Protein AF-A0A2S5DIN8-F1 (afdb_monomer_lite)

Secondary structure (DSSP, 8-state):
-HHHHHHHT--TTHHHHSSS-BSSSB--EEEEEE--TTS--EEEEEE--TTS--EEEEEE-SHHHHHSPS-----

Sequence (75 aa):
MAEFEQMSQDRHDGPDNSLWRDGREHTPAGWQMALPAGAAPRLHLVLANPGAAPVAQDYAQDAAFWSQPARTLLP

Foldseek 3Di:
DVVLVVQCPFQDPHQPPTSQHDPPDGPQKDWDWDDDPPAFIKIWMWGRHPPDDIDIDIDRRDPVVVPDDDDDPDD

pLDDT: mean 96.34, std 3.36, range [73.56, 98.38]

Organism: NCBI:txid2073169

Structure (mmCIF, N/CA/C/O backbone):
data_AF-A0A2S5DIN8-F1
#
_entry.id   AF-A0A2S5DIN8-F1
#
loop_
_atom_site.group_PDB
_atom_site.id
_atom_site.type_symbol
_atom_site.label_atom_id
_atom_site.label_alt_i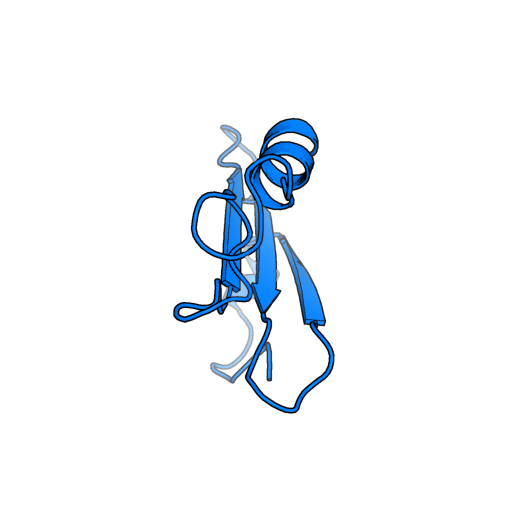d
_atom_site.label_comp_id
_atom_site.label_asym_id
_atom_site.label_entity_id
_atom_site.label_seq_id
_atom_site.pdbx_PDB_ins_code
_atom_site.Cartn_x
_atom_site.Cartn_y
_atom_site.Cartn_z
_atom_site.occupancy
_atom_site.B_iso_or_equiv
_atom_site.auth_seq_id
_atom_site.auth_comp_id
_atom_site.auth_asym_id
_atom_site.auth_atom_id
_atom_site.pdbx_PDB_model_num
ATOM 1 N N . MET A 1 1 ? -13.721 -0.090 -3.437 1.00 73.56 1 MET A N 1
ATOM 2 C CA . MET A 1 1 ? -12.255 -0.264 -3.330 1.00 73.56 1 MET A CA 1
ATOM 3 C C . MET A 1 1 ? -11.677 -0.825 -4.619 1.00 73.56 1 MET A C 1
ATOM 5 O O . MET A 1 1 ? -10.879 -0.119 -5.209 1.00 73.56 1 MET A O 1
ATOM 9 N N . ALA A 1 2 ? -12.141 -1.987 -5.098 1.00 86.56 2 ALA A N 1
ATOM 10 C CA . ALA A 1 2 ? -11.629 -2.621 -6.324 1.00 86.56 2 ALA A CA 1
ATOM 11 C C . ALA A 1 2 ? -11.583 -1.701 -7.564 1.00 86.56 2 ALA A C 1
ATOM 13 O O . ALA A 1 2 ? -10.639 -1.766 -8.338 1.00 86.56 2 ALA A O 1
ATOM 14 N N . GLU A 1 3 ? -12.560 -0.806 -7.733 1.00 94.50 3 GLU A N 1
ATOM 15 C CA . GLU A 1 3 ? -12.567 0.150 -8.850 1.00 94.50 3 GLU A CA 1
ATOM 16 C C . GLU A 1 3 ? -11.376 1.124 -8.810 1.00 94.50 3 GLU A C 1
ATOM 18 O O . GLU A 1 3 ? -10.654 1.257 -9.791 1.00 94.50 3 GLU A O 1
ATOM 23 N N . PHE A 1 4 ? -11.111 1.754 -7.660 1.00 94.00 4 PHE A N 1
ATOM 24 C CA . PHE A 1 4 ? -9.968 2.663 -7.499 1.00 94.00 4 PHE A CA 1
ATOM 25 C C . PHE A 1 4 ? -8.625 1.940 -7.625 1.00 94.00 4 PHE A C 1
ATOM 27 O O . PHE A 1 4 ? -7.658 2.520 -8.110 1.00 94.00 4 PHE A O 1
ATOM 34 N N . GLU A 1 5 ? -8.556 0.682 -7.191 1.00 93.50 5 GLU A N 1
ATOM 35 C CA . GLU A 1 5 ? -7.374 -0.156 -7.381 1.00 93.50 5 GLU A CA 1
ATOM 36 C C . GLU A 1 5 ? -7.108 -0.384 -8.875 1.00 93.50 5 GLU A C 1
ATOM 38 O O . GLU A 1 5 ? -6.011 -0.095 -9.349 1.00 93.50 5 GLU A O 1
ATOM 43 N N . GLN A 1 6 ? -8.127 -0.794 -9.635 1.00 94.38 6 GLN A N 1
ATOM 44 C CA . GLN A 1 6 ? -8.026 -0.981 -11.085 1.00 94.38 6 GLN A CA 1
ATOM 45 C C . GLN A 1 6 ? -7.649 0.314 -11.809 1.00 94.38 6 GLN A C 1
ATOM 47 O O . GLN A 1 6 ? -6.728 0.310 -12.621 1.00 94.38 6 GLN A O 1
ATOM 52 N N . MET A 1 7 ? -8.304 1.430 -11.475 1.00 96.38 7 MET A N 1
ATOM 53 C CA . MET A 1 7 ? -7.983 2.745 -12.037 1.00 96.38 7 MET A CA 1
ATOM 54 C C . MET A 1 7 ? -6.530 3.137 -11.759 1.00 96.38 7 MET A C 1
ATOM 56 O O . MET A 1 7 ? -5.838 3.615 -12.651 1.00 96.38 7 MET A O 1
ATOM 60 N N . SER A 1 8 ? -6.036 2.907 -10.539 1.00 96.12 8 SER A N 1
ATOM 61 C CA . SER A 1 8 ? -4.669 3.295 -10.165 1.00 96.12 8 SER A CA 1
ATOM 62 C C . SER A 1 8 ? -3.577 2.548 -10.934 1.00 96.12 8 SER A C 1
ATOM 64 O O . SER A 1 8 ? -2.452 3.030 -11.001 1.00 96.12 8 SER A O 1
ATOM 66 N N . GLN A 1 9 ? -3.904 1.394 -11.519 1.00 95.31 9 GLN A N 1
ATOM 67 C CA . GLN A 1 9 ? -2.983 0.553 -12.282 1.00 95.31 9 GLN A CA 1
ATOM 68 C C . GLN A 1 9 ? -3.055 0.814 -13.795 1.00 95.31 9 GLN A C 1
ATOM 70 O O . GLN A 1 9 ? -2.483 0.046 -14.573 1.00 95.31 9 GLN A O 1
ATOM 75 N N . ASP A 1 10 ? -3.759 1.866 -14.224 1.00 97.38 10 ASP A N 1
ATOM 76 C CA . ASP A 1 10 ? -3.884 2.201 -15.637 1.00 97.38 10 ASP A CA 1
ATOM 77 C C . ASP A 1 10 ? -2.522 2.494 -16.287 1.00 97.38 10 ASP A C 1
ATOM 79 O O . ASP A 1 10 ? -1.670 3.186 -15.723 1.00 97.38 10 ASP A O 1
ATOM 83 N N . ARG A 1 11 ? -2.348 1.967 -17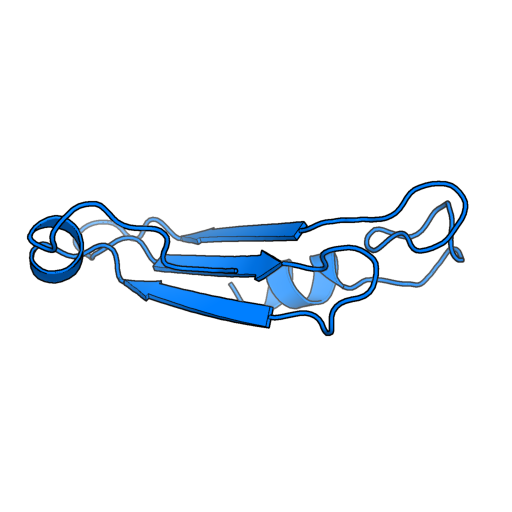.504 1.00 96.81 11 ARG A N 1
ATOM 84 C CA . ARG A 1 11 ? -1.139 2.093 -18.333 1.00 96.81 11 ARG A CA 1
ATOM 85 C C . ARG A 1 11 ? -1.440 2.636 -19.737 1.00 96.81 11 ARG A C 1
ATOM 87 O O . ARG A 1 11 ? -0.664 2.383 -20.655 1.00 96.81 11 ARG A O 1
ATOM 94 N N . HIS A 1 12 ? -2.576 3.306 -19.939 1.00 97.31 12 HIS A N 1
ATOM 95 C CA . HIS A 1 12 ? -3.107 3.563 -21.280 1.00 97.31 12 HIS A CA 1
ATOM 96 C C . HIS A 1 12 ? -2.212 4.476 -22.132 1.00 97.31 12 HIS A C 1
ATOM 98 O O . HIS A 1 12 ? -1.853 4.116 -23.253 1.00 97.31 12 HIS A O 1
ATOM 104 N N . ASP A 1 13 ? -1.795 5.622 -21.590 1.00 97.44 13 ASP A N 1
ATOM 105 C CA . ASP A 1 13 ? -1.147 6.698 -22.359 1.00 97.44 13 ASP A CA 1
ATOM 106 C C . ASP A 1 13 ? 0.394 6.620 -22.386 1.00 97.44 13 ASP A C 1
ATOM 108 O O . ASP A 1 13 ? 1.104 7.624 -22.511 1.00 97.44 13 ASP A O 1
ATOM 112 N N . GLY A 1 14 ? 0.937 5.403 -22.298 1.00 96.31 14 GLY A N 1
ATOM 113 C CA . GLY A 1 14 ? 2.379 5.153 -22.287 1.00 96.31 14 GLY A CA 1
ATOM 114 C C . GLY A 1 14 ? 3.060 5.522 -20.959 1.00 96.31 14 GLY A C 1
ATOM 115 O O . GLY A 1 14 ? 2.400 5.942 -20.012 1.00 96.31 14 GLY A O 1
ATOM 116 N N . PRO A 1 15 ? 4.395 5.384 -20.876 1.00 96.81 15 PRO A N 1
ATOM 117 C CA . PRO A 1 15 ? 5.111 5.268 -19.599 1.00 96.81 15 PRO A CA 1
ATOM 118 C C . PRO A 1 15 ? 5.167 6.562 -18.771 1.00 96.81 15 PRO A C 1
ATOM 120 O O . PRO A 1 15 ? 5.382 6.527 -17.560 1.00 96.81 15 PRO A O 1
ATOM 123 N N . ASP A 1 16 ? 4.978 7.715 -19.420 1.00 97.69 16 ASP A N 1
ATOM 124 C CA . ASP A 1 16 ? 5.040 9.034 -18.785 1.00 97.69 16 ASP A CA 1
ATOM 125 C C . ASP A 1 16 ? 3.666 9.682 -18.572 1.00 97.69 16 ASP A C 1
ATOM 127 O O . ASP A 1 16 ? 3.585 10.605 -17.762 1.00 97.69 16 ASP A O 1
ATOM 131 N N . ASN A 1 17 ? 2.618 9.258 -19.287 1.00 97.94 17 ASN A N 1
ATOM 132 C CA . ASN A 1 17 ? 1.296 9.901 -19.231 1.00 97.94 17 ASN A CA 1
ATOM 133 C C . ASN A 1 17 ? 0.192 8.978 -18.688 1.00 97.94 17 ASN A C 1
ATOM 135 O O . ASN A 1 17 ? -0.939 9.428 -18.532 1.00 97.94 17 A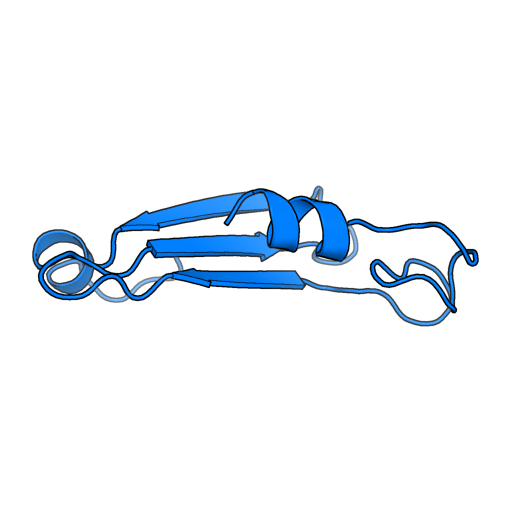SN A O 1
ATOM 139 N N . SER A 1 18 ? 0.506 7.718 -18.377 1.00 97.94 18 SER A N 1
ATOM 140 C CA . SER A 1 18 ? -0.373 6.813 -17.636 1.00 97.94 18 SER A CA 1
ATOM 141 C C . SER A 1 18 ? -0.554 7.229 -16.169 1.00 97.94 18 SER A C 1
ATOM 143 O O . SER A 1 18 ? 0.240 7.994 -15.614 1.00 97.94 18 SER A O 1
ATOM 145 N N . LEU A 1 19 ? -1.575 6.677 -15.501 1.00 97.62 19 LEU A N 1
ATOM 146 C CA . LEU A 1 19 ? -1.723 6.821 -14.045 1.00 97.62 19 LEU A CA 1
ATOM 147 C C . LEU A 1 19 ? -0.636 6.044 -13.287 1.00 97.62 19 LEU A C 1
ATOM 149 O O . LEU A 1 19 ? -0.060 6.548 -12.320 1.00 97.62 19 LEU A O 1
ATOM 153 N N . TRP A 1 20 ? -0.318 4.831 -13.744 1.00 97.50 20 TRP A N 1
ATOM 154 C CA . TRP A 1 20 ? 0.821 4.066 -13.255 1.00 97.50 20 TRP A CA 1
ATOM 155 C C . TRP A 1 20 ? 2.041 4.318 -14.140 1.00 97.50 20 TRP A C 1
ATOM 157 O O . TRP A 1 20 ? 2.206 3.676 -15.181 1.00 97.50 20 TRP A O 1
ATOM 167 N N . ARG A 1 21 ? 2.882 5.274 -13.739 1.00 98.00 21 ARG A N 1
ATOM 168 C CA . ARG A 1 21 ? 4.035 5.729 -14.526 1.00 98.00 21 ARG A CA 1
ATOM 169 C C . ARG A 1 21 ? 5.228 4.800 -14.326 1.00 98.00 21 ARG A C 1
ATOM 171 O O . ARG A 1 21 ? 5.489 4.350 -13.206 1.00 98.00 21 ARG A O 1
ATOM 178 N N . ASP A 1 22 ? 5.952 4.535 -15.405 1.00 95.56 22 ASP A N 1
ATOM 179 C CA . ASP A 1 22 ? 7.169 3.716 -15.427 1.00 95.56 22 ASP A CA 1
ATOM 180 C C . ASP A 1 22 ? 8.240 4.226 -16.416 1.00 95.56 22 ASP A C 1
ATOM 182 O O . ASP A 1 22 ? 9.137 3.481 -16.812 1.00 95.56 22 ASP A O 1
ATOM 186 N N . GLY A 1 23 ? 8.152 5.506 -16.793 1.00 95.75 23 GLY A N 1
ATOM 187 C CA . GLY A 1 23 ? 9.068 6.187 -17.707 1.00 95.75 23 GLY A CA 1
ATOM 188 C C . GLY A 1 23 ? 10.138 7.011 -16.995 1.00 95.75 23 GLY A C 1
ATOM 189 O O . GLY A 1 23 ? 10.956 6.497 -16.239 1.00 95.75 23 GLY A O 1
ATOM 190 N N . ARG A 1 24 ? 10.164 8.321 -17.266 1.00 96.94 24 ARG A N 1
ATOM 191 C CA . ARG A 1 24 ? 11.067 9.274 -16.592 1.00 96.94 24 ARG A CA 1
ATOM 192 C C . ARG A 1 24 ? 10.723 9.429 -15.118 1.00 96.94 24 ARG A C 1
ATOM 194 O O . ARG A 1 24 ? 11.604 9.662 -14.295 1.00 96.94 24 ARG A O 1
ATOM 201 N N . GLU A 1 25 ? 9.438 9.324 -14.812 1.00 96.94 25 GLU A N 1
ATOM 202 C CA . GLU A 1 25 ? 8.908 9.281 -13.460 1.00 96.94 25 GLU A CA 1
ATOM 203 C C . GLU A 1 25 ? 8.259 7.918 -13.236 1.00 96.94 25 GLU A C 1
ATOM 205 O O . GLU A 1 25 ? 7.649 7.348 -14.141 1.00 96.94 25 GLU A O 1
ATOM 210 N N . HIS A 1 26 ? 8.387 7.407 -12.016 1.00 96.75 26 HIS A N 1
ATOM 211 C CA . HIS A 1 26 ? 7.761 6.161 -11.597 1.00 96.75 26 HIS A CA 1
ATOM 212 C C . HIS A 1 26 ? 6.683 6.463 -10.566 1.00 96.75 26 HIS A C 1
ATOM 214 O O . HIS A 1 26 ? 6.870 7.353 -9.737 1.00 96.75 26 HIS A O 1
ATOM 220 N N . THR A 1 27 ? 5.595 5.696 -10.570 1.00 97.75 27 THR A N 1
ATOM 221 C CA . THR A 1 27 ? 4.656 5.653 -9.442 1.00 97.75 27 THR A CA 1
ATOM 222 C C . THR A 1 27 ? 5.241 4.719 -8.373 1.00 97.75 27 THR A C 1
ATOM 224 O O . THR A 1 27 ? 5.204 3.502 -8.557 1.00 97.75 27 THR A O 1
ATOM 227 N N . PRO A 1 28 ? 5.811 5.235 -7.262 1.00 97.19 28 PRO A N 1
ATOM 228 C CA . PRO A 1 28 ? 6.510 4.392 -6.289 1.00 97.19 28 PRO A CA 1
ATOM 229 C C . PRO A 1 28 ? 5.544 3.659 -5.355 1.00 97.19 28 PRO A C 1
ATOM 231 O O . PRO A 1 28 ? 5.946 2.726 -4.663 1.00 97.19 28 PRO A O 1
ATOM 234 N N . ALA A 1 29 ? 4.282 4.094 -5.297 1.00 98.06 29 ALA A N 1
ATOM 235 C CA . ALA A 1 29 ? 3.262 3.482 -4.469 1.00 98.06 29 ALA A CA 1
ATOM 236 C C . ALA A 1 29 ? 1.845 3.767 -4.985 1.00 98.06 29 ALA A C 1
ATOM 238 O O . ALA A 1 29 ? 1.574 4.843 -5.517 1.00 98.06 29 ALA A O 1
ATOM 239 N N . GLY A 1 30 ? 0.933 2.825 -4.750 1.00 97.69 30 GLY A N 1
ATOM 240 C CA . GLY A 1 30 ? -0.513 3.025 -4.795 1.00 97.69 30 GLY A CA 1
ATOM 241 C C . GLY A 1 30 ? -1.078 2.987 -3.376 1.00 97.69 30 GLY A C 1
ATOM 242 O O . GLY A 1 30 ? -0.736 2.088 -2.613 1.00 97.69 30 GLY A O 1
ATOM 243 N N . TRP A 1 31 ? -1.916 3.961 -3.016 1.00 98.00 31 TRP A N 1
ATOM 244 C CA . TRP A 1 31 ? -2.527 4.072 -1.687 1.00 98.00 31 TRP A CA 1
ATOM 245 C C . TRP A 1 31 ? -4.036 4.232 -1.813 1.00 98.00 31 TRP A C 1
ATOM 247 O O . TRP A 1 31 ? -4.517 5.192 -2.418 1.00 98.00 31 TRP A O 1
ATOM 257 N N . GLN A 1 32 ? -4.798 3.342 -1.180 1.00 97.88 32 GLN A N 1
ATOM 258 C CA . GLN A 1 32 ? -6.255 3.401 -1.161 1.00 97.88 32 GLN A CA 1
ATOM 259 C C . GLN A 1 32 ? -6.778 3.131 0.250 1.00 97.88 32 GLN A C 1
ATOM 261 O O . GLN A 1 32 ? -6.422 2.144 0.888 1.00 97.88 32 GLN A O 1
ATOM 266 N N . MET A 1 33 ? -7.682 3.985 0.737 1.00 97.50 33 MET A N 1
ATOM 267 C CA . MET A 1 33 ? -8.290 3.835 2.060 1.00 97.50 33 MET A CA 1
ATOM 268 C C . MET A 1 33 ? -9.813 3.904 1.983 1.00 97.50 33 MET A C 1
ATOM 270 O O . MET A 1 33 ? -10.376 4.752 1.295 1.00 97.50 33 MET A O 1
ATOM 274 N N . ALA A 1 34 ? -10.483 3.017 2.713 1.00 97.69 34 ALA A N 1
ATOM 275 C CA . ALA A 1 34 ? -11.929 2.992 2.867 1.00 97.69 34 ALA A CA 1
ATOM 276 C C . ALA A 1 34 ? -12.284 3.221 4.336 1.00 97.69 34 ALA A C 1
ATOM 278 O O . ALA A 1 34 ? -11.740 2.556 5.220 1.00 97.69 34 ALA A O 1
ATOM 279 N N . LEU A 1 35 ? -13.215 4.145 4.579 1.00 97.31 35 LEU A N 1
ATOM 280 C CA . LEU A 1 35 ? -13.637 4.589 5.911 1.00 97.31 35 LEU A CA 1
ATOM 281 C C . LEU A 1 35 ? -15.138 4.316 6.123 1.00 97.31 35 LEU A C 1
ATOM 283 O O . LEU A 1 35 ? -15.943 5.247 6.093 1.00 97.31 35 LEU A O 1
ATOM 287 N N . PRO A 1 36 ? -15.557 3.047 6.268 1.00 96.31 36 PRO A N 1
ATOM 288 C CA . PRO A 1 36 ? -16.958 2.727 6.518 1.00 96.31 36 PRO A CA 1
ATOM 289 C C . PRO A 1 36 ? -17.402 3.217 7.905 1.00 96.31 36 PRO A C 1
ATOM 291 O O . PRO A 1 36 ? -16.715 3.005 8.903 1.00 96.31 36 PRO A O 1
ATOM 294 N N . ALA A 1 37 ? -18.583 3.832 7.989 1.00 97.69 37 ALA A N 1
ATOM 295 C CA . ALA A 1 37 ? -19.161 4.225 9.271 1.00 97.69 37 ALA A CA 1
ATOM 296 C C . ALA A 1 37 ? -19.448 2.987 10.140 1.00 97.69 37 ALA A C 1
ATOM 298 O O . ALA A 1 37 ? -20.036 2.014 9.670 1.00 97.69 37 ALA A O 1
ATOM 299 N N . GLY A 1 38 ? -19.039 3.026 11.411 1.00 96.81 38 GLY A N 1
ATOM 300 C CA . GLY A 1 38 ? -19.271 1.933 12.363 1.00 96.81 38 GLY A CA 1
ATOM 301 C C . GLY A 1 38 ? -18.418 0.676 12.145 1.00 96.81 38 GLY A C 1
ATOM 302 O O . GLY A 1 38 ? -18.658 -0.327 12.810 1.00 96.81 38 GLY A O 1
ATOM 303 N N . ALA A 1 39 ? -17.426 0.709 11.251 1.00 97.31 39 ALA A N 1
ATOM 304 C CA . ALA A 1 39 ? -16.491 -0.391 11.029 1.00 97.31 39 ALA A CA 1
ATOM 305 C C . ALA A 1 39 ? -15.041 0.115 10.942 1.00 97.31 39 ALA A C 1
ATOM 307 O O . ALA A 1 39 ? -14.788 1.305 10.765 1.00 97.31 39 ALA A O 1
ATOM 308 N N . ALA A 1 40 ? -14.078 -0.797 11.094 1.00 98.00 40 ALA A N 1
ATOM 309 C CA . ALA A 1 40 ? -12.662 -0.449 11.032 1.00 98.00 40 ALA A CA 1
ATOM 310 C C . ALA A 1 40 ? -12.263 0.050 9.625 1.00 98.00 40 ALA A C 1
ATOM 312 O O . ALA A 1 40 ? -12.674 -0.560 8.628 1.00 98.00 40 ALA A O 1
ATOM 313 N N . PRO A 1 41 ? -11.433 1.107 9.523 1.00 98.38 41 PRO A N 1
ATOM 314 C CA . PRO A 1 41 ? -10.832 1.527 8.264 1.00 98.38 41 PRO A CA 1
ATOM 315 C C . PRO A 1 41 ? -10.072 0.393 7.581 1.00 98.38 41 PRO A C 1
ATOM 317 O O . PRO A 1 41 ? -9.402 -0.402 8.242 1.00 98.38 41 PRO A O 1
ATOM 320 N N . ARG A 1 42 ? -10.122 0.353 6.249 1.00 98.25 42 ARG A N 1
ATOM 321 C CA . ARG A 1 42 ? -9.309 -0.563 5.440 1.00 98.25 42 ARG A CA 1
ATOM 322 C C . ARG A 1 42 ? -8.300 0.226 4.627 1.00 98.25 42 ARG A C 1
ATOM 324 O O . ARG A 1 42 ? -8.692 1.174 3.952 1.00 98.25 42 ARG A O 1
ATOM 331 N N . LEU A 1 43 ? -7.033 -0.154 4.707 1.00 97.94 43 LEU A N 1
ATOM 332 C CA . LEU A 1 43 ? -5.944 0.383 3.894 1.00 97.94 43 LEU A CA 1
ATOM 333 C C . LEU A 1 43 ? -5.464 -0.713 2.948 1.00 97.94 43 LEU A C 1
ATOM 335 O O . LEU A 1 43 ? -5.095 -1.778 3.424 1.00 97.94 43 LEU A O 1
ATOM 339 N N . HIS A 1 44 ? -5.443 -0.421 1.654 1.00 97.62 44 HIS A N 1
ATOM 340 C CA . HIS A 1 44 ? -4.724 -1.188 0.646 1.00 97.62 44 HIS A CA 1
ATOM 341 C C . HIS A 1 44 ? -3.518 -0.355 0.205 1.00 97.62 44 HIS A C 1
ATOM 343 O O . HIS A 1 44 ? -3.671 0.830 -0.113 1.00 97.62 44 HIS A O 1
ATOM 349 N N . LEU A 1 45 ? -2.324 -0.942 0.237 1.00 97.62 45 LEU A N 1
ATOM 350 C CA . LEU A 1 45 ? -1.094 -0.290 -0.196 1.00 97.62 45 LEU A CA 1
ATOM 351 C C . LEU A 1 45 ? -0.325 -1.195 -1.149 1.00 97.62 45 LEU A C 1
ATOM 353 O O . LEU A 1 45 ? -0.063 -2.349 -0.824 1.00 97.62 45 LEU A O 1
ATOM 357 N N . VAL A 1 46 ? 0.113 -0.634 -2.269 1.00 97.69 46 VAL A N 1
ATOM 358 C CA . VAL A 1 46 ? 1.103 -1.235 -3.163 1.00 97.69 46 VAL A CA 1
ATOM 359 C C . VAL A 1 46 ? 2.375 -0.401 -3.076 1.00 97.69 46 VAL A C 1
ATOM 361 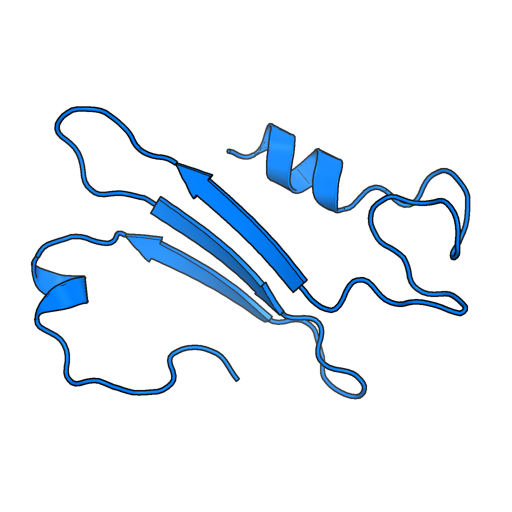O O . VAL A 1 46 ? 2.319 0.791 -3.351 1.00 97.69 46 VAL A O 1
ATOM 364 N N . LEU A 1 47 ? 3.514 -0.995 -2.719 1.00 98.00 47 LEU A N 1
ATOM 365 C CA . LEU A 1 47 ? 4.836 -0.368 -2.821 1.00 98.00 47 LEU A CA 1
ATOM 366 C C . LEU A 1 47 ? 5.592 -0.938 -4.014 1.00 98.00 47 LEU A C 1
ATOM 368 O O . LEU A 1 47 ? 5.678 -2.152 -4.167 1.00 98.00 47 LEU A O 1
ATOM 372 N N . ALA A 1 48 ? 6.168 -0.064 -4.830 1.00 97.19 48 ALA A N 1
ATOM 373 C CA . ALA A 1 48 ? 6.944 -0.387 -6.020 1.00 97.19 48 ALA A CA 1
ATOM 374 C C . ALA A 1 48 ? 8.334 0.262 -5.926 1.00 97.19 48 ALA A C 1
ATOM 376 O O . ALA A 1 48 ? 8.716 1.103 -6.740 1.00 97.19 48 ALA A O 1
ATOM 377 N N . ASN A 1 49 ? 9.081 -0.114 -4.883 1.00 95.62 49 ASN A N 1
ATOM 378 C CA . ASN A 1 49 ? 10.431 0.394 -4.650 1.00 95.62 49 ASN A CA 1
ATOM 379 C C . ASN A 1 49 ? 11.353 0.057 -5.844 1.00 95.62 49 ASN A C 1
ATOM 381 O O . ASN A 1 49 ? 11.366 -1.094 -6.294 1.00 95.62 49 ASN A O 1
ATOM 385 N N . PRO A 1 50 ? 12.164 1.009 -6.345 1.00 93.00 50 PRO A N 1
ATOM 386 C CA . PRO A 1 50 ? 13.078 0.750 -7.454 1.00 93.00 50 PRO A CA 1
ATOM 387 C C . PRO A 1 50 ? 14.033 -0.413 -7.163 1.00 93.00 50 PRO A C 1
ATOM 389 O O . PRO A 1 50 ? 14.679 -0.456 -6.119 1.00 93.00 50 PRO A O 1
ATOM 392 N N . GLY A 1 51 ? 14.141 -1.353 -8.104 1.00 92.06 51 GLY A N 1
ATOM 393 C CA . GLY A 1 51 ? 15.003 -2.533 -7.968 1.00 92.06 51 GLY A CA 1
ATOM 394 C C . GLY A 1 51 ? 14.422 -3.671 -7.120 1.00 92.06 51 GLY A C 1
ATOM 395 O O . GLY A 1 51 ? 15.069 -4.709 -6.998 1.00 92.06 51 GLY A O 1
ATOM 396 N N . ALA A 1 52 ? 13.210 -3.517 -6.581 1.00 94.06 52 ALA A N 1
ATOM 397 C CA . ALA A 1 52 ? 12.475 -4.570 -5.891 1.00 94.06 52 ALA A CA 1
ATOM 398 C C . ALA A 1 52 ? 11.196 -4.947 -6.655 1.00 94.06 52 ALA A C 1
ATOM 400 O O . ALA A 1 52 ? 10.654 -4.166 -7.437 1.00 94.06 52 ALA A O 1
ATOM 401 N N . ALA A 1 53 ? 10.702 -6.163 -6.419 1.00 94.19 53 ALA A N 1
ATOM 402 C CA . ALA A 1 53 ? 9.373 -6.544 -6.880 1.00 94.19 53 ALA A CA 1
ATOM 403 C C . ALA A 1 53 ? 8.305 -5.770 -6.081 1.00 94.19 53 ALA A C 1
ATOM 405 O O . ALA A 1 53 ? 8.481 -5.606 -4.869 1.00 94.19 53 ALA A O 1
ATOM 406 N N . PRO A 1 54 ? 7.201 -5.324 -6.711 1.00 95.31 54 PRO A N 1
ATOM 407 C CA . PRO A 1 54 ? 6.131 -4.658 -5.986 1.00 9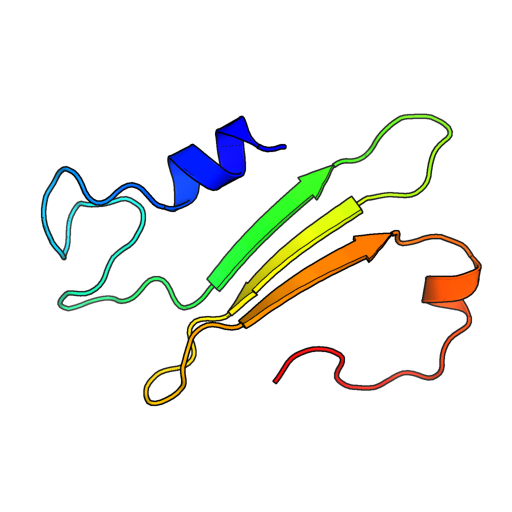5.31 54 PRO A CA 1
ATOM 408 C C . PRO A 1 54 ? 5.519 -5.541 -4.892 1.00 95.31 54 PRO A C 1
ATOM 410 O O . PRO A 1 54 ? 5.333 -6.743 -5.086 1.00 95.31 54 PRO A O 1
ATOM 413 N N . VAL A 1 55 ? 5.170 -4.934 -3.758 1.00 97.31 55 VAL A N 1
ATOM 414 C CA . VAL A 1 55 ? 4.529 -5.601 -2.618 1.00 97.31 55 VAL A CA 1
ATOM 415 C C . VAL A 1 55 ? 3.183 -4.946 -2.352 1.00 97.31 55 VAL A C 1
ATOM 417 O O . VAL A 1 55 ? 3.116 -3.733 -2.181 1.00 97.31 55 VAL A O 1
ATOM 420 N N . ALA A 1 56 ? 2.125 -5.753 -2.289 1.00 96.19 56 ALA A N 1
ATOM 421 C CA . ALA A 1 56 ? 0.787 -5.309 -1.919 1.00 96.19 56 ALA A CA 1
ATOM 422 C C . ALA A 1 56 ? 0.425 -5.802 -0.512 1.00 96.19 56 ALA A C 1
ATOM 424 O O . ALA A 1 56 ? 0.724 -6.948 -0.163 1.00 96.19 56 ALA A O 1
ATOM 425 N N . GLN A 1 57 ? -0.219 -4.951 0.287 1.00 97.38 57 GLN A N 1
ATOM 426 C CA . GLN A 1 57 ? -0.764 -5.320 1.589 1.00 97.38 57 GLN A CA 1
ATOM 427 C C . GLN A 1 57 ? -2.102 -4.665 1.891 1.00 97.38 57 GLN A C 1
ATOM 429 O O . GLN A 1 57 ? -2.350 -3.513 1.535 1.00 97.38 57 GLN A O 1
ATOM 434 N N . ASP A 1 58 ? -2.907 -5.406 2.649 1.00 97.25 58 ASP A N 1
ATOM 435 C CA . ASP A 1 58 ? -4.199 -4.980 3.158 1.00 97.25 58 ASP A CA 1
ATOM 436 C C . ASP A 1 58 ? -4.190 -4.960 4.688 1.00 97.25 58 ASP A C 1
ATOM 438 O O . ASP A 1 58 ? -3.858 -5.946 5.348 1.00 97.25 58 ASP A O 1
ATOM 442 N N . TYR A 1 59 ? -4.626 -3.843 5.265 1.00 97.81 59 TYR A N 1
ATOM 443 C CA . TYR A 1 59 ? -4.751 -3.667 6.707 1.00 97.81 59 TYR A CA 1
ATOM 444 C C . TYR A 1 59 ? -6.181 -3.310 7.085 1.00 97.81 59 TYR A C 1
ATOM 446 O O . TYR A 1 59 ? -6.741 -2.324 6.600 1.00 97.81 59 TYR A O 1
ATOM 454 N N . ALA A 1 60 ? -6.749 -4.067 8.020 1.00 98.06 60 ALA A N 1
ATOM 455 C CA . ALA A 1 60 ? -7.889 -3.620 8.807 1.00 98.06 60 ALA A CA 1
ATOM 456 C C . ALA A 1 60 ? -7.355 -2.872 10.033 1.00 98.06 60 ALA A C 1
ATOM 458 O O . ALA A 1 60 ? -6.685 -3.459 10.875 1.00 98.06 60 ALA A O 1
ATOM 459 N N . GLN A 1 61 ? -7.628 -1.574 10.128 1.00 97.75 61 GLN A N 1
ATOM 460 C CA . GLN A 1 61 ? -7.114 -0.706 11.192 1.00 97.75 61 GLN A CA 1
ATOM 461 C C . GLN A 1 61 ? -8.045 -0.732 12.414 1.00 97.75 61 GLN A C 1
ATOM 463 O O . GLN A 1 61 ? -8.590 0.295 12.826 1.00 97.75 61 GLN A O 1
ATOM 468 N N . ASP A 1 62 ? -8.285 -1.930 12.945 1.00 98.31 62 ASP A N 1
ATOM 469 C CA . ASP A 1 62 ? -9.082 -2.155 14.149 1.00 98.31 62 ASP A CA 1
ATOM 470 C C . ASP A 1 62 ? -8.260 -1.959 15.439 1.00 98.31 62 ASP A C 1
ATOM 472 O O . ASP A 1 62 ? -7.081 -1.598 15.416 1.00 98.31 62 ASP A O 1
ATOM 476 N N . ALA A 1 63 ? -8.885 -2.183 16.599 1.00 98.19 63 ALA A N 1
ATOM 477 C CA . ALA A 1 63 ? -8.202 -2.043 17.884 1.00 98.19 63 ALA A CA 1
ATOM 478 C C . ALA A 1 63 ? -6.980 -2.974 18.016 1.00 98.19 63 ALA A C 1
ATOM 480 O O . ALA A 1 63 ? -5.993 -2.591 18.642 1.00 98.19 63 ALA A O 1
ATOM 481 N N . ALA A 1 64 ? -7.017 -4.168 17.412 1.00 98.12 64 ALA A N 1
ATOM 482 C CA . ALA A 1 64 ? -5.900 -5.103 17.455 1.00 98.12 64 ALA A CA 1
ATOM 483 C C . ALA A 1 64 ? -4.723 -4.583 16.621 1.00 98.12 64 ALA A C 1
ATOM 485 O O . ALA A 1 64 ? -3.592 -4.573 17.113 1.00 98.12 64 ALA A O 1
ATOM 486 N N . PHE A 1 65 ? -4.990 -4.067 15.417 1.00 98.25 65 PHE A N 1
ATOM 487 C CA . PHE A 1 65 ? -3.980 -3.426 14.576 1.00 98.25 65 PHE A CA 1
ATOM 488 C C . PHE A 1 65 ? -3.272 -2.287 15.312 1.00 98.25 65 PHE A C 1
ATOM 490 O O . PHE A 1 65 ? -2.047 -2.204 15.274 1.00 98.25 65 PHE A O 1
ATOM 497 N N . TRP A 1 66 ? -4.013 -1.442 16.029 1.00 98.19 66 TRP A N 1
ATOM 498 C CA . TRP A 1 66 ? -3.421 -0.325 16.775 1.00 98.19 66 TRP A CA 1
ATOM 499 C C . TRP A 1 66 ? -2.743 -0.726 18.084 1.00 98.19 66 TRP A C 1
ATOM 501 O O . TRP A 1 66 ? -1.895 0.010 18.579 1.00 98.19 66 TRP A O 1
ATOM 511 N N . SER A 1 67 ? -3.079 -1.888 18.641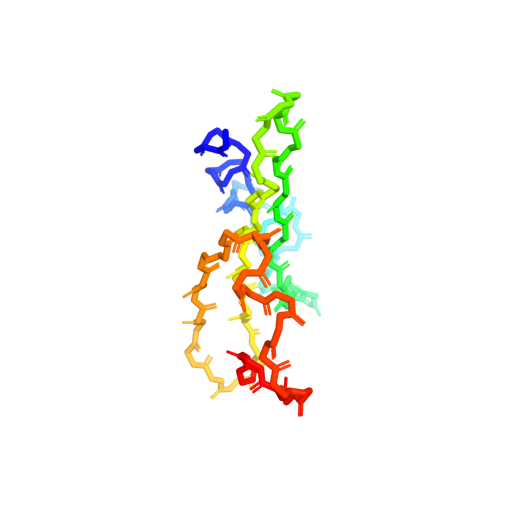 1.00 98.25 67 SER A N 1
ATOM 512 C CA . SER A 1 67 ? -2.435 -2.400 19.855 1.00 98.25 67 SER A CA 1
ATOM 513 C C . SER A 1 67 ? -1.046 -3.002 19.609 1.00 98.25 67 SER A C 1
ATOM 515 O O . SER A 1 67 ? -0.322 -3.295 20.563 1.00 98.25 67 SER A O 1
ATOM 517 N N . GLN A 1 68 ? -0.659 -3.207 18.345 1.00 98.00 68 GLN A N 1
ATOM 518 C CA . GLN A 1 68 ? 0.640 -3.780 18.011 1.00 98.00 68 GLN A CA 1
ATOM 519 C C . GLN A 1 68 ? 1.791 -2.795 18.306 1.00 98.00 68 GLN A C 1
ATOM 521 O O . GLN A 1 68 ? 1.621 -1.582 18.169 1.00 98.00 68 GLN A O 1
ATOM 526 N N . PRO A 1 69 ? 2.996 -3.287 18.649 1.00 98.25 69 PRO A N 1
ATOM 527 C CA . PRO A 1 69 ? 4.171 -2.433 18.780 1.00 98.25 69 PRO A CA 1
ATOM 528 C C . PRO A 1 69 ? 4.497 -1.707 17.473 1.00 98.25 69 PRO A C 1
ATOM 530 O O . PRO A 1 69 ? 4.393 -2.287 16.389 1.00 98.25 69 PRO A O 1
ATOM 533 N N . ALA A 1 70 ? 4.960 -0.462 17.584 1.00 98.00 70 ALA A N 1
ATOM 534 C CA . ALA A 1 70 ? 5.416 0.310 16.437 1.00 98.00 70 ALA A CA 1
ATOM 535 C C . ALA A 1 70 ? 6.572 -0.407 15.724 1.00 98.00 70 ALA A C 1
ATOM 537 O O . ALA A 1 70 ? 7.585 -0.750 16.336 1.00 98.00 70 ALA A O 1
ATOM 538 N N . ARG A 1 71 ? 6.404 -0.636 14.421 1.00 97.94 71 ARG A N 1
ATOM 539 C CA . ARG A 1 71 ? 7.395 -1.254 13.537 1.00 97.94 71 ARG A CA 1
ATOM 540 C C . ARG A 1 71 ? 7.059 -0.947 12.082 1.00 97.94 71 ARG A C 1
ATOM 542 O O . ARG A 1 71 ? 5.917 -0.622 11.762 1.00 97.94 71 ARG A O 1
ATOM 549 N N . THR A 1 72 ? 8.032 -1.127 11.202 1.00 97.19 72 THR A N 1
ATOM 550 C CA . THR A 1 72 ? 7.801 -1.160 9.757 1.00 97.19 72 THR A CA 1
ATOM 551 C C . THR A 1 72 ? 6.969 -2.395 9.397 1.00 97.19 72 THR A C 1
ATOM 553 O O . THR A 1 72 ? 7.300 -3.505 9.813 1.00 97.19 72 THR A O 1
ATOM 556 N N . LEU A 1 73 ? 5.873 -2.200 8.660 1.00 95.81 73 LEU A N 1
ATOM 557 C CA . LEU A 1 73 ? 4.942 -3.273 8.265 1.00 95.81 73 LEU A CA 1
ATOM 558 C C . LEU A 1 73 ? 5.034 -3.645 6.781 1.00 95.81 73 LEU A C 1
ATOM 560 O O . LEU A 1 73 ? 4.494 -4.674 6.382 1.00 95.81 73 LEU A O 1
ATOM 564 N N . LEU A 1 74 ? 5.714 -2.817 5.993 1.00 93.50 74 LEU A N 1
ATOM 565 C CA . LEU A 1 74 ? 5.942 -2.979 4.564 1.00 93.50 74 LEU A CA 1
ATOM 566 C C . LEU A 1 74 ? 7.387 -2.575 4.242 1.00 93.50 74 LEU A C 1
ATOM 568 O O . LEU A 1 74 ? 7.868 -1.613 4.842 1.00 93.50 74 LEU A O 1
ATOM 572 N N . PRO A 1 75 ? 8.064 -3.313 3.352 1.00 88.69 75 PRO A N 1
ATOM 573 C CA . PRO A 1 75 ? 9.477 -3.120 3.041 1.00 88.69 75 PRO A CA 1
ATOM 574 C C . PRO A 1 75 ? 9.774 -1.865 2.212 1.00 88.69 75 PRO A C 1
ATOM 576 O O . PRO A 1 75 ? 8.896 -1.405 1.449 1.00 88.69 75 PRO A O 1
#

Radius of gyration: 14.72 Å; chains: 1; bounding box: 34×16×42 Å